Protein AF-A0A8B9RKR9-F1 (afdb_monomer)

Organism: Astyanax mexicanus (NCBI:txid7994)

Secondary structure (DSSP, 8-state):
--------S-------PPSSEEEEEEPTT-TTEEEEEEE-S---TTEEEEEEEEETTEEEEEES-EEETTTEEEEEEE-PSSEEEEEEEEEEEETTEEEEEEEEEEE-PPP---------

Nearest PDB structures (foldseek):
  5icu-assembly1_A  TM=5.328E-01  e=5.155E-01  Methylosinus trichosporium OB3b
  6wdp-assembly1_A  TM=5.748E-01  e=1.028E+00  Homo sapiens
  1oww-assembly1_A  TM=4.874E-01  e=3.031E-01  Homo sapiens
  2ha1-assembly1_A  TM=5.031E-01  e=7.476E-01  Homo sapiens
  8hqz-assembly1_A  TM=5.060E-01  e=9.245E-01  Escherichia phage DT57C

Structure (mmCIF, N/CA/C/O backbone):
data_AF-A0A8B9RKR9-F1
#
_entry.id   AF-A0A8B9RKR9-F1
#
loop_
_atom_site.group_PDB
_atom_site.id
_atom_site.type_symbol
_atom_site.label_atom_id
_atom_site.label_alt_id
_atom_site.label_comp_id
_atom_site.label_asym_id
_atom_site.label_entity_id
_atom_site.label_seq_id
_atom_site.pdbx_PDB_ins_code
_atom_site.Cartn_x
_atom_site.Cartn_y
_atom_site.Cartn_z
_atom_site.occupancy
_atom_site.B_iso_or_equiv
_atom_site.auth_seq_id
_atom_site.auth_comp_id
_atom_site.auth_asym_id
_atom_site.auth_atom_id
_atom_site.pdbx_PDB_model_num
ATOM 1 N N . LEU A 1 1 ? -4.183 21.450 -20.545 1.00 36.56 1 LEU A N 1
ATOM 2 C CA . LEU A 1 1 ? -4.931 22.274 -21.521 1.00 36.56 1 LEU A CA 1
ATOM 3 C C . LEU A 1 1 ? -5.951 21.349 -22.186 1.00 36.56 1 LEU A C 1
ATOM 5 O O . LEU A 1 1 ? -5.538 20.486 -22.945 1.00 36.56 1 LEU A O 1
ATOM 9 N N . CYS A 1 2 ? -7.235 21.427 -21.825 1.00 38.91 2 CYS A N 1
ATOM 10 C CA . CYS A 1 2 ? -8.279 20.593 -22.437 1.00 38.91 2 CYS A CA 1
ATOM 11 C C . CYS A 1 2 ? -8.826 21.334 -23.659 1.00 38.91 2 CYS A C 1
ATOM 13 O O . CYS A 1 2 ? -9.365 22.430 -23.513 1.00 38.91 2 CYS A O 1
ATOM 15 N N . ILE A 1 3 ? -8.640 20.778 -24.855 1.00 46.22 3 ILE A N 1
ATOM 16 C CA . ILE A 1 3 ? -9.152 21.371 -26.093 1.00 46.22 3 ILE A CA 1
ATOM 17 C C . ILE A 1 3 ? -10.538 20.772 -26.342 1.00 46.22 3 ILE A C 1
ATOM 19 O O . ILE A 1 3 ? -10.674 19.564 -26.509 1.00 46.22 3 ILE A O 1
ATOM 23 N N . ASN A 1 4 ? -11.563 21.625 -26.326 1.00 44.41 4 ASN A N 1
ATOM 24 C CA . ASN A 1 4 ? -12.920 21.275 -26.731 1.00 44.41 4 ASN A CA 1
ATOM 25 C C . ASN A 1 4 ? -13.009 21.321 -28.258 1.00 44.41 4 ASN A C 1
ATOM 27 O O . ASN A 1 4 ? -13.117 22.402 -28.834 1.00 44.41 4 ASN A O 1
ATOM 31 N N . THR A 1 5 ? -13.039 20.163 -28.908 1.00 37.31 5 THR A N 1
ATOM 32 C CA . THR A 1 5 ? -13.592 20.051 -30.260 1.00 37.31 5 THR A CA 1
ATOM 33 C C . THR A 1 5 ? -14.386 18.760 -30.372 1.00 37.31 5 THR A C 1
ATOM 35 O O . THR A 1 5 ? -13.945 17.687 -29.974 1.00 37.31 5 THR A O 1
ATOM 38 N N . ALA A 1 6 ? -15.615 18.916 -30.853 1.00 46.09 6 ALA A N 1
ATOM 39 C CA . ALA A 1 6 ? -16.670 17.922 -30.861 1.00 46.09 6 ALA A CA 1
ATOM 40 C C . ALA A 1 6 ? -16.317 16.691 -31.709 1.00 46.09 6 ALA A C 1
ATOM 42 O O . ALA A 1 6 ? -16.461 16.719 -32.926 1.00 46.09 6 ALA A O 1
ATOM 43 N N . ALA A 1 7 ? -15.908 15.600 -31.065 1.00 43.09 7 ALA A N 1
ATOM 44 C CA . ALA A 1 7 ? -16.074 14.242 -31.569 1.00 43.09 7 ALA A CA 1
ATOM 45 C C . ALA A 1 7 ? -15.843 13.245 -30.426 1.00 43.09 7 ALA A C 1
ATOM 47 O O . ALA A 1 7 ? -14.817 13.293 -29.759 1.00 43.09 7 ALA A O 1
ATOM 48 N N . VAL A 1 8 ? -16.781 12.307 -30.273 1.00 36.66 8 VAL A N 1
ATOM 49 C CA . VAL A 1 8 ? -16.719 11.118 -29.402 1.00 36.66 8 VAL A CA 1
ATOM 50 C C . VAL A 1 8 ? -16.993 11.379 -27.912 1.00 36.66 8 VAL A C 1
ATOM 52 O O . VAL A 1 8 ? -16.116 11.657 -27.099 1.00 36.66 8 VAL A O 1
ATOM 55 N N . TYR A 1 9 ? -18.267 11.214 -27.547 1.00 45.50 9 TYR A N 1
ATOM 56 C CA . TYR A 1 9 ? -18.689 10.932 -26.175 1.00 45.50 9 TYR A CA 1
ATOM 57 C C . TYR A 1 9 ? -17.965 9.679 -25.642 1.00 45.50 9 TYR A C 1
ATOM 59 O O . TYR A 1 9 ? -17.868 8.684 -26.355 1.00 45.50 9 TYR A O 1
ATOM 67 N N . LEU A 1 10 ? -17.570 9.729 -24.362 1.00 42.78 10 LEU A N 1
ATOM 68 C CA . LEU A 1 10 ? -17.044 8.639 -23.516 1.00 42.78 10 LEU A CA 1
ATOM 69 C C . LEU A 1 10 ? -15.547 8.301 -23.628 1.00 42.78 10 LEU A C 1
ATOM 71 O O . LEU A 1 10 ? -15.159 7.139 -23.637 1.00 42.78 10 LEU A O 1
ATOM 75 N N . SER A 1 11 ? -14.682 9.307 -23.535 1.00 45.28 11 SER A N 1
ATOM 76 C CA . SER A 1 11 ? -13.451 9.135 -22.752 1.00 45.28 11 SER A CA 1
ATOM 77 C C . SER A 1 11 ? -13.697 9.777 -21.394 1.00 45.28 11 SER A C 1
ATOM 79 O O . SER A 1 11 ? -13.450 10.969 -21.216 1.00 45.28 11 SE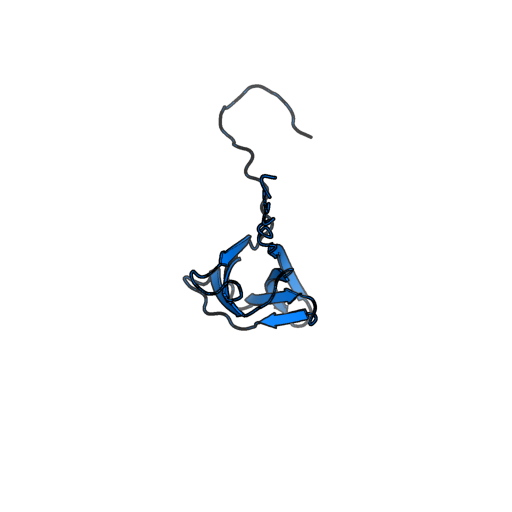R A O 1
ATOM 81 N N . ALA A 1 12 ? -14.257 9.017 -20.448 1.00 47.81 12 ALA A N 1
ATOM 82 C CA . ALA A 1 12 ? -14.252 9.437 -19.051 1.00 47.81 12 ALA A CA 1
ATOM 83 C C . ALA A 1 12 ? -12.810 9.817 -18.690 1.00 47.81 12 ALA A C 1
ATOM 85 O O . ALA A 1 12 ? -11.888 9.074 -19.026 1.00 47.81 12 ALA A O 1
ATOM 86 N N . CYS A 1 13 ? -12.614 10.985 -18.076 1.00 50.16 13 CYS A N 1
ATOM 87 C CA . CYS A 1 13 ? -11.343 11.371 -17.478 1.00 50.16 13 CYS A CA 1
ATOM 88 C C . CYS A 1 13 ? -10.964 10.293 -16.462 1.00 50.16 13 CYS A C 1
ATOM 90 O O . CYS A 1 13 ? -11.382 10.363 -15.308 1.00 50.16 13 CYS A O 1
ATOM 92 N N . VAL A 1 14 ? -10.232 9.269 -16.897 1.00 50.59 14 VAL A N 1
ATOM 93 C CA . VAL A 1 14 ? -9.567 8.360 -15.977 1.00 50.59 14 VAL A CA 1
ATOM 94 C C . VAL A 1 14 ? -8.561 9.258 -15.269 1.00 50.59 14 VAL A C 1
ATOM 96 O O . VAL A 1 14 ? -7.726 9.852 -15.959 1.00 50.59 14 VAL A O 1
ATOM 99 N N . PRO A 1 15 ? -8.683 9.480 -13.947 1.00 51.72 15 PRO A N 1
ATOM 100 C CA . PRO A 1 15 ? -7.630 10.179 -13.237 1.00 51.72 15 PRO A CA 1
ATOM 101 C C . PRO A 1 15 ? -6.331 9.442 -13.556 1.00 51.72 15 PRO A C 1
ATOM 103 O O . PRO A 1 15 ? -6.310 8.212 -13.571 1.00 51.72 15 PRO A O 1
ATOM 106 N N . ASP A 1 16 ? -5.285 10.185 -13.894 1.00 56.28 16 ASP A N 1
ATOM 107 C CA . ASP A 1 16 ? -3.959 9.623 -14.120 1.00 56.28 16 ASP A CA 1
ATOM 108 C C . ASP A 1 16 ? -3.460 9.138 -12.748 1.00 56.28 16 ASP A C 1
ATOM 110 O O . ASP A 1 16 ? -2.852 9.891 -11.988 1.00 56.28 16 ASP A O 1
ATOM 114 N N . ILE A 1 17 ? -3.898 7.940 -12.341 1.00 53.91 17 ILE A N 1
ATOM 115 C CA . ILE A 1 17 ? -3.574 7.356 -11.040 1.00 53.91 17 ILE A CA 1
ATOM 116 C C . ILE A 1 17 ? -2.077 7.039 -11.091 1.00 53.91 17 ILE A C 1
ATOM 118 O O . ILE A 1 17 ? -1.664 6.250 -11.952 1.00 53.91 17 ILE A O 1
ATOM 122 N N . PRO A 1 18 ? -1.251 7.641 -10.218 1.00 57.75 18 PRO A N 1
ATOM 123 C CA . PRO A 1 18 ? 0.163 7.317 -10.176 1.00 57.75 18 PRO A CA 1
ATOM 124 C C . PRO A 1 18 ? 0.316 5.845 -9.782 1.00 57.75 18 PRO A C 1
ATOM 126 O O . PRO A 1 18 ? -0.304 5.382 -8.830 1.00 57.75 18 PRO A O 1
ATOM 129 N N . ASP A 1 19 ? 1.131 5.089 -10.517 1.00 68.12 19 ASP A N 1
ATOM 130 C CA . ASP A 1 19 ? 1.514 3.760 -10.044 1.00 68.12 19 ASP A CA 1
ATOM 131 C C . ASP A 1 19 ? 2.455 3.875 -8.860 1.00 68.12 19 ASP A C 1
ATOM 133 O O . ASP A 1 19 ? 3.392 4.685 -8.910 1.00 68.12 19 ASP A O 1
ATOM 137 N N . PRO A 1 20 ? 2.347 2.972 -7.874 1.00 81.00 20 PRO A N 1
ATOM 138 C CA . PRO A 1 20 ? 1.296 1.967 -7.614 1.00 81.00 20 PRO A CA 1
ATOM 139 C C . PRO A 1 20 ? 0.045 2.543 -6.935 1.00 81.00 20 PRO A C 1
ATOM 141 O O . PRO A 1 20 ? 0.169 3.549 -6.270 1.00 81.00 20 PRO A O 1
ATOM 144 N N . SER A 1 21 ? -1.113 1.876 -6.966 1.00 86.56 21 SER A N 1
ATOM 145 C CA . SER A 1 21 ? -2.282 2.304 -6.173 1.00 86.56 21 SER A CA 1
ATOM 146 C C . SER A 1 21 ? -2.304 1.691 -4.766 1.00 86.56 21 SER A C 1
ATOM 148 O O . SER A 1 21 ? -1.779 0.594 -4.529 1.00 86.56 21 SER A O 1
ATOM 150 N N . VAL A 1 22 ? -2.918 2.413 -3.820 1.00 90.50 22 VAL A N 1
ATOM 151 C CA . VAL A 1 22 ? -3.041 2.012 -2.409 1.00 90.50 22 VAL A CA 1
ATOM 152 C C . VAL A 1 22 ? -4.506 1.950 -1.986 1.00 90.50 22 VAL A C 1
ATOM 154 O O . VAL A 1 22 ? -5.220 2.949 -2.043 1.00 90.50 22 VAL A O 1
ATOM 157 N N . GLU A 1 23 ? -4.932 0.805 -1.461 1.00 91.56 23 GLU A N 1
ATOM 158 C CA . GLU A 1 23 ? -6.235 0.636 -0.815 1.00 91.56 23 GLU A CA 1
ATOM 159 C C . GLU A 1 23 ? -6.059 0.214 0.643 1.00 91.56 23 GLU A C 1
ATOM 161 O O . GLU A 1 23 ? -5.172 -0.573 0.980 1.00 91.56 23 GLU A O 1
ATOM 166 N N . VAL A 1 24 ? -6.915 0.729 1.528 1.00 91.75 24 VAL A N 1
ATOM 167 C CA . VAL A 1 24 ? -6.843 0.457 2.967 1.00 91.75 24 VAL A CA 1
ATOM 168 C C . VAL A 1 24 ? -8.210 0.048 3.489 1.00 91.75 24 VAL A C 1
ATOM 170 O O . VAL A 1 24 ? -9.180 0.794 3.378 1.00 91.75 24 VAL A O 1
ATOM 173 N N . TYR A 1 25 ? -8.264 -1.120 4.123 1.00 91.38 25 TYR A N 1
ATOM 174 C CA . TYR A 1 25 ? -9.469 -1.689 4.711 1.00 91.38 25 TYR A CA 1
ATOM 175 C C . TYR A 1 25 ? -9.294 -1.839 6.218 1.00 91.38 25 TYR A C 1
ATOM 177 O O . TYR A 1 25 ? -8.343 -2.464 6.686 1.00 91.38 25 TYR A O 1
ATOM 185 N N . GLN A 1 26 ? -10.234 -1.306 6.992 1.00 91.12 26 GLN A N 1
ATOM 186 C CA . GLN A 1 26 ? -10.279 -1.535 8.432 1.00 91.12 26 GLN A CA 1
ATOM 187 C C . GLN A 1 26 ? -10.924 -2.892 8.730 1.00 91.12 26 GLN A C 1
ATOM 189 O O . GLN A 1 26 ? -12.032 -3.165 8.270 1.00 91.12 26 GLN A O 1
ATOM 194 N N . GLN A 1 27 ? -10.264 -3.734 9.530 1.00 88.44 27 GLN A N 1
ATOM 195 C CA . GLN A 1 27 ? -10.846 -5.008 9.952 1.00 88.44 27 GLN A CA 1
ATOM 196 C C . GLN A 1 27 ? -11.988 -4.795 10.957 1.00 88.44 27 GLN A C 1
ATOM 198 O O . GLN A 1 27 ? -11.898 -3.992 11.893 1.00 88.44 27 GLN A O 1
ATOM 203 N N . VAL A 1 28 ? -13.075 -5.552 10.785 1.00 87.25 28 VAL A N 1
ATOM 204 C CA . VAL A 1 28 ? -14.227 -5.514 11.696 1.00 87.25 28 VAL A CA 1
ATOM 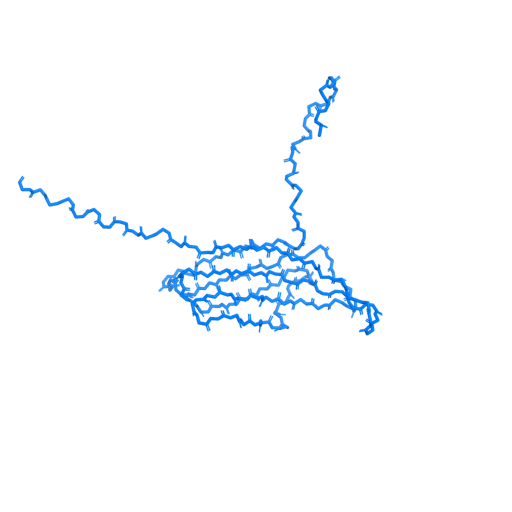205 C C . VAL A 1 28 ? -13.806 -6.041 13.071 1.00 87.25 28 VAL A C 1
ATOM 207 O O . VAL A 1 28 ? -13.169 -7.084 13.182 1.00 87.25 28 VAL A O 1
ATOM 210 N N . GLY A 1 29 ? -14.156 -5.308 14.129 1.00 83.81 29 GLY A N 1
ATOM 211 C CA . GLY A 1 29 ? -13.857 -5.684 15.516 1.00 83.81 29 GLY A CA 1
ATOM 212 C C . GLY A 1 29 ? -12.507 -5.196 16.053 1.00 83.81 29 GLY A C 1
ATOM 213 O O . GLY A 1 29 ? -12.315 -5.208 17.266 1.00 83.81 29 GLY A O 1
ATOM 214 N N . ASN A 1 30 ? -11.600 -4.693 15.207 1.00 84.00 30 ASN A N 1
ATOM 215 C CA . ASN A 1 30 ? -10.337 -4.103 15.657 1.00 84.00 30 ASN A CA 1
ATOM 216 C C . ASN A 1 30 ? -9.968 -2.860 14.836 1.00 84.00 30 ASN A C 1
ATOM 218 O O . ASN A 1 30 ? -9.415 -2.956 13.745 1.00 84.00 30 ASN A O 1
ATOM 222 N N . SER A 1 31 ? -10.201 -1.674 15.403 1.00 80.25 31 SER A N 1
ATOM 223 C CA . SER A 1 31 ? -9.927 -0.391 14.737 1.00 80.25 31 SER A CA 1
ATOM 224 C C . SER A 1 31 ? -8.455 -0.075 14.495 1.00 80.25 31 SER A C 1
ATOM 226 O O . SER A 1 31 ? -8.153 0.876 13.776 1.00 80.25 31 SER A O 1
ATOM 228 N N . LYS A 1 32 ? -7.546 -0.864 15.071 1.00 88.31 32 LYS A N 1
ATOM 229 C CA . LYS A 1 32 ? -6.105 -0.752 14.842 1.00 88.31 32 LYS A CA 1
ATOM 230 C C . LYS A 1 32 ? -5.602 -1.717 13.776 1.00 88.31 32 LYS A C 1
ATOM 232 O O . LYS A 1 32 ? -4.461 -1.565 13.351 1.00 88.31 32 LYS A O 1
ATOM 237 N N . SER A 1 33 ? -6.401 -2.712 13.384 1.00 92.12 33 SER A N 1
ATOM 238 C CA . SER A 1 33 ? -6.003 -3.697 12.384 1.00 92.12 33 SER A CA 1
ATOM 239 C C . SER A 1 33 ? -6.502 -3.281 11.007 1.00 92.12 33 SER A C 1
ATOM 241 O O . SER A 1 33 ? -7.703 -3.142 10.769 1.00 92.12 33 SER A O 1
ATOM 243 N N . LEU A 1 34 ? -5.546 -3.045 10.117 1.00 92.50 34 LEU A N 1
ATOM 244 C CA . LEU A 1 34 ? -5.758 -2.565 8.765 1.00 92.50 34 LEU A CA 1
ATOM 245 C C . LEU A 1 34 ? -5.161 -3.567 7.778 1.00 92.50 34 LEU A C 1
ATOM 247 O O . LEU A 1 34 ? -4.062 -4.084 7.986 1.00 92.50 34 LEU A O 1
ATOM 251 N N . ILE A 1 35 ? -5.877 -3.810 6.688 1.00 92.62 35 ILE A N 1
ATOM 252 C CA . ILE A 1 35 ? -5.367 -4.502 5.511 1.00 92.62 35 ILE A CA 1
ATOM 253 C C . ILE A 1 35 ? -5.015 -3.426 4.493 1.00 92.62 35 ILE A C 1
ATOM 255 O O . ILE A 1 35 ? -5.888 -2.673 4.067 1.00 92.62 35 ILE A O 1
ATOM 259 N N . VAL A 1 36 ? -3.745 -3.355 4.114 1.00 93.00 36 VAL A N 1
ATOM 260 C CA . VAL A 1 36 ? -3.272 -2.473 3.046 1.00 93.00 36 VAL A CA 1
ATOM 261 C C . VAL A 1 36 ? -3.024 -3.320 1.809 1.00 93.00 36 VAL A C 1
ATOM 263 O O . VAL A 1 36 ? -2.275 -4.298 1.866 1.00 93.00 36 VAL A O 1
ATOM 266 N N . VAL A 1 37 ? -3.659 -2.949 0.704 1.00 92.38 37 VAL A N 1
ATOM 267 C CA . VAL A 1 37 ? -3.482 -3.581 -0.601 1.00 92.38 37 VAL A CA 1
ATOM 268 C C . VAL A 1 37 ? -2.726 -2.607 -1.493 1.00 92.38 37 VAL A C 1
ATOM 270 O O . VAL A 1 37 ? -3.178 -1.492 -1.738 1.00 92.38 37 VAL A O 1
ATOM 273 N N . CYS A 1 38 ? -1.558 -3.038 -1.954 1.00 91.31 38 CYS A N 1
ATOM 274 C CA . CYS A 1 38 ? -0.766 -2.335 -2.950 1.00 91.31 38 CYS A CA 1
ATOM 275 C C . CYS A 1 38 ? -0.969 -3.008 -4.301 1.00 91.31 38 CYS A C 1
ATOM 277 O O . CYS A 1 38 ? -0.685 -4.203 -4.422 1.00 91.31 38 CYS A O 1
ATOM 279 N N . GLN A 1 39 ? -1.400 -2.260 -5.314 1.00 90.12 39 GLN A N 1
ATOM 280 C CA . GLN A 1 39 ? -1.461 -2.759 -6.683 1.00 90.12 39 GLN A CA 1
ATOM 281 C C . GLN A 1 39 ? -0.420 -2.055 -7.552 1.00 90.12 39 GLN A C 1
ATOM 283 O O . GLN A 1 39 ? -0.400 -0.836 -7.694 1.00 90.12 39 GLN A O 1
ATOM 288 N N . PHE A 1 40 ? 0.470 -2.853 -8.128 1.00 86.19 40 PHE A N 1
ATOM 289 C CA . PHE A 1 40 ? 1.569 -2.415 -8.977 1.00 86.19 40 PHE A CA 1
ATOM 290 C C . PHE A 1 40 ? 1.232 -2.687 -10.448 1.00 86.19 40 PHE A C 1
ATOM 292 O O . PHE A 1 40 ? 0.561 -3.668 -10.759 1.00 86.19 40 PHE A O 1
ATOM 299 N N . LYS A 1 41 ? 1.729 -1.873 -11.387 1.00 83.00 41 LYS A N 1
ATOM 300 C CA . LYS A 1 41 ? 1.473 -2.109 -12.822 1.00 83.00 41 LYS A CA 1
ATOM 301 C C . LYS A 1 41 ? 2.190 -3.338 -13.377 1.00 83.00 41 LYS A C 1
ATOM 303 O O . LYS A 1 41 ? 1.679 -4.002 -14.272 1.00 83.00 41 LYS A O 1
ATOM 308 N N . MET A 1 42 ? 3.384 -3.634 -12.867 1.00 81.00 42 MET A N 1
ATOM 309 C CA . MET A 1 42 ? 4.204 -4.741 -13.351 1.00 81.00 42 MET A CA 1
ATOM 310 C C . MET A 1 42 ? 5.151 -5.268 -12.277 1.00 81.00 42 MET A C 1
ATOM 312 O O . MET A 1 42 ? 5.624 -4.518 -11.421 1.00 81.00 42 MET A O 1
ATOM 316 N N . LYS A 1 43 ? 5.498 -6.551 -12.393 1.00 83.19 43 LYS A N 1
ATOM 317 C CA . LYS A 1 43 ? 6.615 -7.172 -11.683 1.00 83.19 43 LYS A CA 1
ATOM 318 C C . LYS A 1 43 ? 7.646 -7.641 -12.699 1.00 83.19 43 LYS A C 1
ATOM 320 O O . LYS A 1 43 ? 7.315 -8.288 -13.684 1.00 83.19 43 LYS A O 1
ATOM 325 N N . THR A 1 44 ? 8.906 -7.322 -12.441 1.00 82.62 44 THR A N 1
ATOM 326 C CA . THR A 1 44 ? 10.053 -7.849 -13.191 1.00 82.62 44 THR A CA 1
ATOM 327 C C . THR A 1 44 ? 10.979 -8.602 -12.236 1.00 82.62 44 THR A C 1
ATOM 329 O O . THR A 1 44 ? 10.844 -8.480 -11.017 1.00 82.62 44 THR A O 1
ATOM 332 N N . SER A 1 45 ? 11.953 -9.346 -12.764 1.00 82.56 45 SER A N 1
ATOM 333 C CA . SER A 1 45 ? 12.969 -10.039 -11.950 1.00 82.56 45 SER A CA 1
ATOM 334 C C . SER A 1 45 ? 13.815 -9.096 -11.086 1.00 82.56 45 SER A C 1
ATOM 336 O O . SER A 1 45 ? 14.416 -9.529 -10.109 1.00 82.56 45 SER A O 1
ATOM 338 N N . VAL A 1 46 ? 13.834 -7.806 -11.428 1.00 85.38 46 VAL A N 1
ATOM 339 C CA . VAL A 1 46 ? 14.555 -6.745 -10.715 1.00 85.38 46 VAL A CA 1
ATOM 340 C C . VAL A 1 46 ? 13.627 -5.835 -9.904 1.00 85.38 46 VAL A C 1
ATOM 342 O O . VAL A 1 46 ? 14.043 -4.778 -9.431 1.00 85.38 46 VAL A O 1
ATOM 345 N N . SER A 1 47 ? 12.353 -6.210 -9.762 1.00 85.50 47 SER A N 1
ATOM 346 C CA . SER A 1 47 ? 11.390 -5.478 -8.944 1.00 85.50 47 SER A CA 1
ATOM 347 C C . SER A 1 47 ? 11.437 -5.925 -7.489 1.00 85.50 47 SER A C 1
ATOM 349 O O . SER A 1 47 ? 11.439 -7.115 -7.184 1.00 85.50 47 SER A O 1
ATOM 351 N N . SER A 1 48 ? 11.381 -4.954 -6.586 1.00 87.00 48 SER A N 1
ATOM 352 C CA . SER A 1 48 ? 11.076 -5.175 -5.178 1.00 87.00 48 SER A CA 1
ATOM 353 C C . SER A 1 48 ? 9.916 -4.280 -4.755 1.00 87.00 48 SER A C 1
ATOM 355 O O . SER A 1 48 ? 9.805 -3.131 -5.189 1.00 87.00 48 SER A O 1
ATOM 357 N N . PHE A 1 49 ? 9.032 -4.838 -3.934 1.00 88.81 49 PHE A N 1
ATOM 358 C CA . PHE A 1 49 ? 7.832 -4.171 -3.450 1.00 88.81 49 PHE A CA 1
ATOM 359 C C . PHE A 1 49 ? 7.900 -4.025 -1.940 1.00 88.81 49 PHE A C 1
ATOM 361 O O . PHE A 1 49 ? 8.185 -4.992 -1.227 1.00 88.81 49 PHE A O 1
ATOM 368 N N . HIS A 1 50 ? 7.603 -2.822 -1.467 1.00 91.44 50 HIS A N 1
ATOM 369 C CA . HIS A 1 50 ? 7.650 -2.477 -0.053 1.00 91.44 50 HIS A CA 1
ATOM 370 C C . HIS A 1 50 ? 6.442 -1.636 0.326 1.00 91.44 50 HIS A C 1
ATOM 372 O O . HIS A 1 50 ? 5.817 -0.997 -0.522 1.00 91.44 50 HIS A O 1
ATOM 378 N N . LEU A 1 51 ? 6.150 -1.596 1.618 1.00 93.69 51 LEU A N 1
ATOM 379 C CA . LEU A 1 51 ? 5.180 -0.674 2.184 1.00 93.69 51 LEU A CA 1
ATOM 380 C C . LEU A 1 51 ? 5.845 0.171 3.263 1.00 93.69 51 LEU A C 1
ATOM 382 O O . LEU A 1 51 ? 6.278 -0.341 4.297 1.00 93.69 51 LEU A O 1
ATOM 386 N N . SER A 1 52 ? 5.895 1.481 3.040 1.00 94.88 52 SER A N 1
ATOM 387 C CA . SER A 1 52 ? 6.293 2.428 4.075 1.00 94.88 52 SER A CA 1
ATOM 388 C C . SER A 1 52 ? 5.078 2.793 4.913 1.00 94.88 52 SER A C 1
ATOM 390 O O . SER A 1 52 ? 4.053 3.212 4.384 1.00 94.88 52 SER A O 1
ATOM 392 N N . VAL A 1 53 ? 5.223 2.708 6.229 1.00 95.06 53 VAL A N 1
ATOM 393 C CA . VAL A 1 53 ? 4.215 3.139 7.199 1.00 95.06 53 VAL A CA 1
ATOM 394 C C . VAL A 1 53 ? 4.798 4.293 7.996 1.00 95.06 53 VAL A C 1
ATOM 396 O O . VAL A 1 53 ? 5.904 4.162 8.528 1.00 95.06 53 VAL A O 1
ATOM 399 N N . ARG A 1 54 ? 4.082 5.415 8.088 1.00 94.94 54 ARG A N 1
ATOM 400 C CA . ARG A 1 54 ? 4.489 6.561 8.907 1.00 94.94 54 ARG A CA 1
ATOM 401 C C . ARG A 1 54 ? 3.348 7.006 9.815 1.00 94.94 54 ARG A C 1
ATOM 403 O O . ARG A 1 54 ? 2.271 7.348 9.343 1.00 94.94 54 ARG A O 1
ATOM 410 N N . ASN A 1 55 ? 3.600 7.012 11.115 1.00 91.62 55 ASN A N 1
ATOM 411 C CA . ASN A 1 55 ? 2.669 7.465 12.149 1.00 91.62 55 ASN A CA 1
ATOM 412 C C . ASN A 1 55 ? 3.436 8.266 13.223 1.00 91.62 55 ASN A C 1
ATOM 414 O O . ASN A 1 55 ? 4.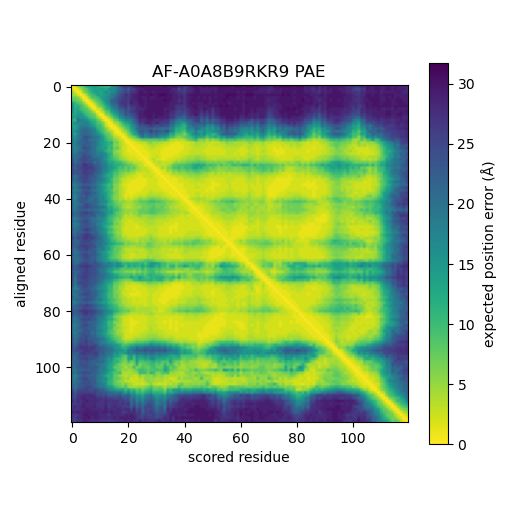578 8.676 12.999 1.00 91.62 55 ASN A O 1
ATOM 418 N N . GLY A 1 56 ? 2.814 8.493 14.385 1.00 88.56 56 GLY A N 1
ATOM 419 C CA . GLY A 1 56 ? 3.450 9.175 15.520 1.00 88.56 56 GLY A CA 1
ATOM 420 C C . GLY A 1 56 ? 4.706 8.480 16.067 1.00 88.56 56 GLY A C 1
ATOM 421 O O . GLY A 1 56 ? 5.562 9.155 16.628 1.00 88.56 56 GLY A O 1
ATOM 422 N N . ASP A 1 57 ? 4.858 7.171 15.842 1.00 87.94 57 ASP A N 1
ATOM 423 C CA . ASP A 1 57 ? 6.002 6.376 16.314 1.00 87.94 57 ASP A CA 1
ATOM 424 C C . ASP A 1 57 ? 7.202 6.429 15.348 1.00 87.94 57 ASP A C 1
ATOM 426 O O . ASP A 1 57 ? 8.264 5.871 15.625 1.00 87.94 57 ASP A O 1
ATOM 430 N N . GLY A 1 58 ? 7.046 7.091 14.196 1.00 91.62 58 GLY A N 1
ATOM 431 C CA . GLY A 1 58 ? 8.082 7.247 13.179 1.00 91.62 58 GLY A CA 1
ATOM 432 C C . GLY A 1 58 ? 7.750 6.554 11.858 1.00 91.62 58 GLY A C 1
ATOM 433 O O . GLY A 1 58 ? 6.589 6.338 11.510 1.00 91.62 58 GLY A O 1
ATOM 434 N N . LYS A 1 59 ? 8.792 6.260 11.071 1.00 94.06 59 LYS A N 1
ATOM 435 C CA . LYS A 1 59 ? 8.696 5.601 9.760 1.00 94.06 59 LYS A CA 1
ATOM 436 C C . LYS A 1 59 ? 9.258 4.186 9.855 1.00 94.06 59 LYS A C 1
ATOM 438 O O . LYS A 1 59 ? 10.391 4.011 10.293 1.00 94.06 59 LYS A O 1
ATOM 443 N N . ARG A 1 60 ? 8.513 3.197 9.365 1.00 94.25 60 ARG A N 1
ATOM 444 C CA . ARG A 1 60 ? 8.982 1.811 9.206 1.00 94.25 60 ARG A CA 1
ATOM 445 C C . ARG A 1 60 ? 8.706 1.297 7.800 1.00 94.25 60 ARG A C 1
ATOM 447 O O . ARG A 1 60 ? 7.739 1.721 7.171 1.00 94.25 60 ARG A O 1
ATOM 454 N N . MET A 1 61 ? 9.548 0.380 7.331 1.00 93.44 61 MET A N 1
ATOM 455 C CA . MET A 1 61 ? 9.390 -0.285 6.039 1.00 93.44 61 MET A CA 1
ATOM 456 C C . MET A 1 61 ? 9.021 -1.749 6.256 1.00 93.44 61 MET A C 1
ATOM 458 O O . MET A 1 61 ? 9.665 -2.439 7.046 1.00 93.44 61 MET A O 1
ATOM 462 N N . LEU A 1 62 ? 7.986 -2.209 5.564 1.00 91.94 62 LEU A N 1
ATOM 463 C CA . LEU A 1 62 ? 7.611 -3.613 5.487 1.00 91.94 62 LEU A CA 1
ATOM 464 C C . LEU A 1 62 ? 8.069 -4.151 4.132 1.00 91.94 62 LEU A C 1
ATOM 466 O O . LEU A 1 62 ? 7.637 -3.657 3.089 1.00 91.94 62 LEU A O 1
ATOM 470 N N . ASN A 1 63 ? 8.943 -5.152 4.169 1.00 87.12 63 ASN A N 1
ATOM 471 C CA . ASN A 1 63 ? 9.550 -5.767 2.991 1.00 87.12 63 ASN A CA 1
ATOM 472 C C . ASN A 1 63 ? 8.915 -7.141 2.726 1.00 87.12 63 ASN A C 1
ATOM 474 O O . ASN A 1 63 ? 8.397 -7.766 3.650 1.00 87.12 63 ASN A O 1
ATOM 478 N N . ASN A 1 64 ? 9.039 -7.640 1.493 1.00 69.81 64 ASN A N 1
ATOM 479 C CA . ASN A 1 64 ? 8.647 -9.001 1.096 1.00 69.81 64 ASN A CA 1
ATOM 480 C C . ASN A 1 64 ? 7.183 -9.379 1.437 1.00 69.81 64 ASN A C 1
ATOM 482 O O . ASN A 1 64 ? 6.946 -10.337 2.178 1.00 69.81 64 ASN A O 1
ATOM 486 N N . PRO A 1 65 ? 6.187 -8.628 0.936 1.00 78.19 65 PRO A N 1
ATOM 487 C CA . PRO A 1 65 ? 4.784 -8.971 1.146 1.00 78.19 65 PRO A CA 1
ATOM 488 C C . PRO A 1 65 ? 4.374 -10.298 0.507 1.00 78.19 65 PRO A C 1
ATOM 490 O O . PRO A 1 65 ? 4.960 -10.757 -0.473 1.00 78.19 65 PRO A O 1
ATOM 493 N N . ALA A 1 66 ? 3.260 -10.845 0.996 1.00 77.50 66 ALA A N 1
ATOM 494 C CA . ALA A 1 66 ? 2.501 -11.832 0.245 1.00 77.50 66 ALA A CA 1
ATOM 495 C C . ALA A 1 66 ? 1.852 -11.137 -0.966 1.00 77.50 66 ALA A C 1
ATOM 497 O O . ALA A 1 66 ? 0.869 -10.406 -0.818 1.00 77.50 66 ALA A O 1
ATOM 498 N N . CYS A 1 67 ? 2.424 -11.335 -2.155 1.00 84.81 67 CYS A N 1
ATOM 499 C CA . CYS A 1 67 ? 1.840 -10.847 -3.402 1.00 84.81 67 CYS A CA 1
ATOM 500 C C . CYS A 1 67 ? 1.031 -11.943 -4.091 1.00 84.81 67 CYS A C 1
ATOM 502 O O . CYS A 1 67 ? 1.548 -13.010 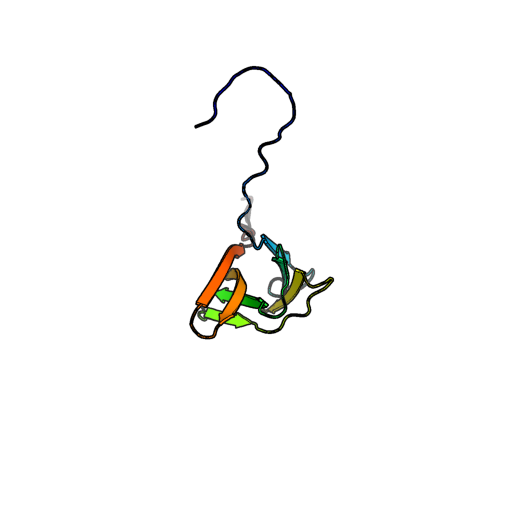-4.420 1.00 84.81 67 CYS A O 1
ATOM 504 N N . ILE A 1 68 ? -0.237 -11.646 -4.335 1.00 80.06 68 ILE A N 1
ATOM 505 C CA . ILE A 1 68 ? -1.154 -12.408 -5.170 1.00 80.06 68 ILE A CA 1
ATOM 506 C C . ILE A 1 68 ? -0.949 -11.942 -6.614 1.00 80.06 68 ILE A C 1
ATOM 508 O O . ILE A 1 68 ? -0.812 -10.746 -6.870 1.00 80.06 68 ILE A O 1
ATOM 512 N N . ALA A 1 69 ? -0.909 -12.892 -7.553 1.00 73.44 69 ALA A N 1
ATOM 513 C CA . ALA A 1 69 ? -0.786 -12.615 -8.988 1.00 73.44 69 ALA A CA 1
ATOM 514 C C . ALA A 1 69 ? 0.390 -11.684 -9.358 1.00 73.44 69 ALA A C 1
ATOM 516 O O . ALA A 1 69 ? 0.308 -10.923 -10.314 1.00 73.44 69 ALA A O 1
ATOM 517 N N . GLU A 1 70 ? 1.482 -11.739 -8.587 1.00 79.12 70 GLU A N 1
ATOM 518 C CA . GLU A 1 70 ? 2.729 -10.986 -8.786 1.00 79.12 70 GLU A CA 1
ATOM 519 C C . GLU A 1 70 ? 2.657 -9.455 -8.653 1.00 79.12 70 GLU A C 1
ATOM 521 O O . GLU A 1 70 ? 3.678 -8.846 -8.345 1.00 79.12 70 GLU A O 1
ATOM 526 N N . THR A 1 71 ? 1.494 -8.828 -8.795 1.00 85.56 71 THR A N 1
ATOM 527 C CA . THR A 1 71 ? 1.346 -7.364 -8.795 1.00 85.56 71 THR A CA 1
ATOM 528 C C . THR A 1 71 ? 0.433 -6.822 -7.702 1.00 85.56 71 THR A C 1
ATOM 530 O O . THR A 1 71 ? 0.416 -5.614 -7.481 1.00 85.56 71 THR A O 1
ATOM 533 N N . THR A 1 72 ? -0.290 -7.677 -6.980 1.00 90.94 72 THR A N 1
ATOM 534 C CA . THR A 1 72 ? -1.161 -7.261 -5.875 1.00 90.94 72 THR A CA 1
ATOM 535 C C . THR A 1 72 ? -0.596 -7.763 -4.560 1.00 90.94 72 THR A C 1
ATOM 537 O O . THR A 1 72 ? -0.648 -8.952 -4.270 1.00 90.94 72 THR A O 1
ATOM 540 N N . CYS A 1 73 ? -0.059 -6.872 -3.738 1.00 91.00 73 CYS A N 1
ATOM 541 C CA . CYS A 1 73 ? 0.591 -7.229 -2.482 1.00 91.00 73 CYS A CA 1
ATOM 542 C C . CYS A 1 73 ? -0.254 -6.807 -1.283 1.00 91.00 73 CYS A C 1
ATOM 544 O O . CYS A 1 73 ? -0.730 -5.675 -1.218 1.00 91.00 73 CYS A O 1
ATOM 546 N N . VAL A 1 74 ? -0.430 -7.723 -0.331 1.00 91.75 74 VAL A N 1
ATOM 547 C CA . VAL A 1 74 ? -1.293 -7.522 0.837 1.00 91.75 74 VAL A CA 1
ATOM 548 C C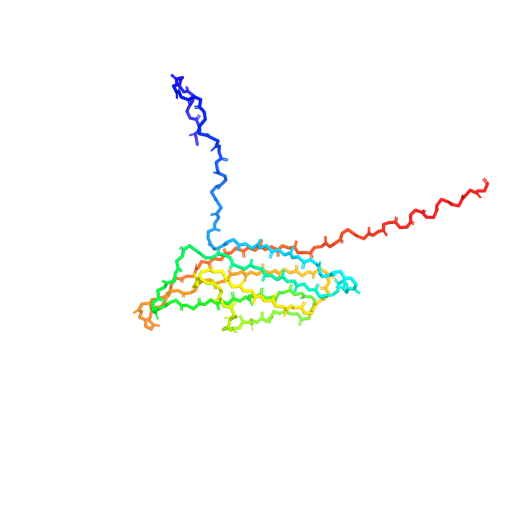 . VAL A 1 74 ? -0.452 -7.452 2.106 1.00 91.75 74 VAL A C 1
ATOM 550 O O . VAL A 1 74 ? 0.400 -8.307 2.353 1.00 91.75 74 VAL A O 1
ATOM 553 N N . PHE A 1 75 ? -0.724 -6.448 2.936 1.00 91.56 75 PHE A N 1
ATOM 554 C CA . PHE A 1 75 ? -0.072 -6.238 4.223 1.00 91.56 75 PHE A CA 1
ATOM 555 C C . PHE A 1 75 ? -1.120 -6.163 5.331 1.00 91.56 75 PHE A C 1
ATOM 557 O O . PHE A 1 75 ? -2.033 -5.342 5.275 1.00 91.56 75 PHE A O 1
ATOM 564 N N . ASN A 1 76 ? -0.969 -6.991 6.365 1.00 91.50 76 ASN A N 1
ATOM 565 C CA . ASN A 1 76 ? -1.756 -6.878 7.590 1.00 91.50 76 ASN A CA 1
ATOM 566 C C . ASN A 1 76 ? -0.969 -6.058 8.617 1.00 91.50 76 ASN A C 1
ATOM 568 O O . ASN A 1 76 ? 0.163 -6.406 8.958 1.00 91.50 76 ASN A O 1
ATOM 572 N N . ILE A 1 77 ? -1.549 -4.951 9.078 1.00 90.19 77 ILE A N 1
ATOM 573 C CA . ILE A 1 77 ? -0.862 -3.967 9.909 1.00 90.19 77 ILE A CA 1
ATOM 574 C C . ILE A 1 77 ? -1.697 -3.647 11.131 1.00 90.19 77 ILE A C 1
ATOM 576 O O . ILE A 1 77 ? -2.857 -3.259 11.029 1.00 90.19 77 ILE A O 1
ATOM 580 N N . THR A 1 78 ? -1.046 -3.699 12.287 1.00 92.12 78 THR A N 1
ATOM 581 C CA . THR A 1 78 ? -1.565 -3.101 13.514 1.00 92.12 78 THR A CA 1
ATOM 582 C C . THR A 1 78 ? -0.901 -1.744 13.723 1.00 92.12 78 THR A C 1
ATOM 584 O O . THR A 1 78 ? 0.329 -1.655 13.821 1.00 92.12 78 THR A O 1
ATOM 587 N N . THR A 1 79 ? -1.695 -0.675 13.749 1.00 90.50 79 THR A N 1
ATOM 588 C CA . THR A 1 79 ? -1.215 0.699 13.952 1.00 90.50 79 THR A CA 1
ATOM 589 C C . THR A 1 79 ? -2.323 1.604 14.495 1.00 90.50 79 THR A C 1
ATOM 591 O O . THR A 1 79 ? -3.501 1.252 14.498 1.00 90.50 79 THR A O 1
ATOM 594 N N . THR A 1 80 ? -1.941 2.764 15.011 1.00 86.88 80 THR A N 1
ATOM 595 C CA . THR A 1 80 ? -2.848 3.808 15.485 1.00 86.88 80 THR A CA 1
ATOM 596 C C . THR A 1 80 ? -2.978 4.903 14.431 1.00 86.88 80 THR A C 1
ATOM 598 O O . THR A 1 80 ? -2.021 5.242 13.741 1.00 86.88 80 THR A O 1
ATOM 601 N N . SER A 1 81 ? -4.180 5.463 14.312 1.00 84.94 81 SER A N 1
ATOM 602 C CA . SER A 1 81 ? -4.430 6.654 13.497 1.00 84.94 81 SER A CA 1
ATOM 603 C C . SER A 1 81 ? -3.943 7.928 14.211 1.00 84.94 81 SER A C 1
ATOM 605 O O . SER A 1 81 ? -4.030 7.975 15.442 1.00 84.94 81 SER A O 1
ATOM 607 N N . PRO A 1 82 ? -3.534 8.987 13.479 1.00 90.50 82 PRO A N 1
ATOM 608 C CA . PRO A 1 82 ? -3.383 9.055 12.020 1.00 90.50 82 PRO A CA 1
ATOM 609 C C . PRO A 1 82 ? -2.146 8.293 11.534 1.00 90.50 82 PRO A C 1
ATOM 611 O O . PRO A 1 82 ? -1.091 8.330 12.166 1.00 90.50 82 PRO A O 1
ATOM 614 N N . VAL A 1 83 ? -2.270 7.629 10.386 1.00 92.88 83 VAL A N 1
ATOM 615 C CA . VAL A 1 83 ? -1.172 6.878 9.762 1.00 92.88 83 VAL A CA 1
ATOM 616 C C . VAL A 1 83 ? -1.185 7.085 8.254 1.00 92.88 83 VAL A C 1
ATOM 618 O O . VAL A 1 83 ? -2.249 7.137 7.641 1.00 92.88 83 VAL A O 1
ATOM 621 N N . SER A 1 84 ? -0.007 7.204 7.647 1.00 93.94 84 SER A N 1
ATOM 622 C CA . SER A 1 84 ? 0.149 7.174 6.198 1.00 93.94 84 SER A CA 1
ATOM 623 C C . SER A 1 84 ? 0.822 5.890 5.731 1.00 93.94 84 SER A C 1
ATOM 625 O O . SER A 1 84 ? 1.728 5.350 6.376 1.00 93.94 84 SER A O 1
ATOM 627 N N . PHE A 1 85 ? 0.355 5.415 4.586 1.00 93.88 85 PHE A N 1
ATOM 628 C CA . PHE A 1 85 ? 0.814 4.228 3.891 1.00 93.88 85 PHE A CA 1
ATOM 629 C C . PHE A 1 85 ? 1.366 4.640 2.540 1.00 93.88 85 PHE A C 1
ATOM 631 O O . PHE A 1 85 ? 0.752 5.443 1.845 1.00 93.88 85 PHE A O 1
ATOM 638 N N . THR A 1 86 ? 2.518 4.101 2.165 1.00 93.00 86 THR A N 1
ATOM 639 C CA . THR A 1 86 ? 3.114 4.349 0.855 1.00 93.00 86 THR A CA 1
ATOM 640 C C . THR A 1 86 ? 3.532 3.033 0.236 1.00 93.00 86 THR A C 1
ATOM 642 O O . THR A 1 86 ? 4.479 2.408 0.720 1.00 93.00 86 THR A O 1
ATOM 645 N N . CYS A 1 87 ? 2.837 2.610 -0.815 1.00 92.06 87 CYS A N 1
ATOM 646 C CA . CYS A 1 87 ? 3.258 1.464 -1.610 1.00 92.06 87 CYS A CA 1
ATOM 647 C C . CYS A 1 87 ? 4.470 1.885 -2.438 1.00 92.06 87 CYS A C 1
ATOM 649 O O . CYS A 1 87 ? 4.448 2.930 -3.080 1.00 92.06 87 CYS A O 1
ATOM 651 N N . VAL A 1 88 ? 5.549 1.109 -2.385 1.00 89.81 88 VAL A N 1
ATOM 652 C CA . VAL A 1 88 ? 6.821 1.447 -3.024 1.00 89.81 88 VAL A CA 1
ATOM 653 C C . VAL A 1 88 ? 7.218 0.329 -3.972 1.00 89.81 88 VAL A C 1
ATOM 655 O O . VAL A 1 88 ? 7.444 -0.803 -3.548 1.00 89.81 88 VAL A O 1
AT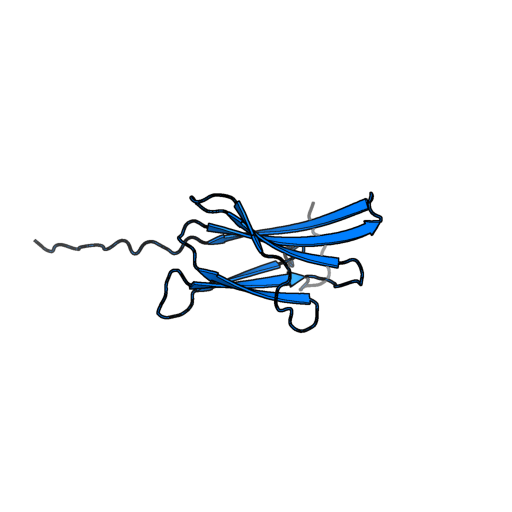OM 658 N N . HIS A 1 89 ? 7.354 0.669 -5.248 1.00 88.12 89 HIS A N 1
ATOM 659 C CA . HIS A 1 89 ? 7.949 -0.178 -6.272 1.00 88.12 89 HIS A CA 1
ATOM 660 C C . HIS A 1 89 ? 9.360 0.306 -6.553 1.00 88.12 89 HIS A C 1
ATOM 662 O O . HIS A 1 89 ? 9.549 1.436 -6.996 1.00 88.12 89 HIS A O 1
ATOM 668 N N . VAL A 1 90 ? 10.347 -0.546 -6.304 1.00 86.50 90 VAL A N 1
ATOM 669 C CA . VAL A 1 90 ? 11.733 -0.282 -6.685 1.00 86.50 90 VAL A CA 1
ATOM 670 C C . VAL A 1 90 ? 12.106 -1.222 -7.818 1.00 86.50 90 VAL A C 1
ATOM 672 O O . VAL A 1 90 ? 11.978 -2.439 -7.681 1.00 86.50 90 VAL A O 1
ATOM 675 N N . VAL A 1 91 ? 12.580 -0.663 -8.926 1.00 84.19 91 VAL A N 1
ATOM 676 C CA . VAL A 1 91 ? 13.119 -1.403 -10.070 1.00 84.19 91 VAL A CA 1
ATOM 677 C C . VAL A 1 91 ? 14.620 -1.150 -10.127 1.00 84.19 91 VAL A C 1
ATOM 679 O O . VAL A 1 91 ? 15.045 -0.026 -10.388 1.00 84.19 91 VAL A O 1
ATOM 682 N N . SER A 1 92 ? 15.417 -2.192 -9.888 1.00 83.62 92 SER A N 1
ATOM 683 C CA . SER A 1 92 ? 16.879 -2.094 -9.786 1.00 83.62 92 SER A CA 1
ATOM 684 C C . SER A 1 92 ? 17.559 -2.878 -10.905 1.00 83.62 92 SER A C 1
ATOM 686 O O . SER A 1 92 ? 17.988 -4.013 -10.710 1.00 83.62 92 SER A O 1
ATOM 688 N N . ALA A 1 93 ? 17.657 -2.290 -12.099 1.00 71.88 93 ALA A N 1
ATOM 689 C CA . ALA A 1 93 ? 18.278 -2.953 -13.250 1.00 71.88 93 ALA A CA 1
ATOM 690 C C . ALA A 1 93 ? 19.803 -3.134 -13.090 1.00 71.88 93 ALA A C 1
ATOM 692 O O . ALA A 1 93 ? 20.382 -4.053 -13.667 1.00 71.88 93 ALA A O 1
ATOM 693 N N . ARG A 1 94 ? 20.450 -2.255 -12.312 1.00 69.62 94 ARG A N 1
ATOM 694 C CA . ARG A 1 94 ? 21.871 -2.293 -11.928 1.00 69.62 94 ARG A CA 1
ATOM 695 C C . ARG A 1 94 ? 22.028 -1.726 -10.514 1.00 69.62 94 ARG A C 1
ATOM 697 O O . ARG A 1 94 ? 21.112 -1.086 -10.006 1.00 69.62 94 ARG A O 1
ATOM 704 N N . THR A 1 95 ? 23.175 -1.940 -9.869 1.00 64.69 95 THR A N 1
ATOM 705 C CA . THR A 1 95 ? 23.431 -1.439 -8.502 1.00 64.69 95 THR A CA 1
ATOM 706 C C . THR A 1 95 ? 23.381 0.089 -8.391 1.00 64.69 95 THR A C 1
ATOM 708 O O . THR A 1 95 ? 23.130 0.606 -7.309 1.00 64.69 95 THR A O 1
ATOM 711 N N . ASP A 1 96 ? 23.602 0.799 -9.497 1.00 70.12 96 ASP A N 1
ATOM 712 C CA . ASP A 1 96 ? 23.668 2.258 -9.616 1.00 70.12 96 ASP A CA 1
ATOM 713 C C . ASP A 1 96 ? 22.401 2.903 -10.208 1.00 70.12 96 ASP A C 1
ATOM 715 O O . ASP A 1 96 ? 22.222 4.113 -10.088 1.00 70.12 96 ASP A O 1
ATOM 719 N N . ILE A 1 97 ? 21.502 2.117 -10.814 1.00 69.25 97 ILE A N 1
ATOM 720 C CA . ILE A 1 97 ? 20.271 2.618 -11.441 1.00 69.25 97 ILE A CA 1
ATOM 721 C C . ILE A 1 97 ? 19.061 1.997 -10.746 1.00 69.25 97 ILE A C 1
ATOM 723 O O . ILE A 1 97 ? 18.735 0.825 -10.961 1.00 69.25 97 ILE A O 1
ATOM 727 N N . GLN A 1 98 ? 18.378 2.816 -9.944 1.00 75.38 98 GLN A N 1
ATOM 728 C CA . GLN A 1 98 ? 17.115 2.472 -9.297 1.00 75.38 98 GLN A CA 1
ATOM 729 C C . GLN A 1 98 ? 16.021 3.452 -9.707 1.00 75.38 98 GLN A C 1
ATOM 731 O O . GLN A 1 98 ? 16.188 4.668 -9.614 1.00 75.38 98 GLN A O 1
ATOM 736 N N . THR A 1 99 ? 14.880 2.917 -10.127 1.00 77.38 99 THR A N 1
ATOM 737 C CA . THR A 1 99 ? 13.654 3.694 -10.322 1.00 77.38 99 THR A CA 1
ATOM 738 C C . THR A 1 99 ? 12.699 3.390 -9.179 1.00 77.38 99 THR A C 1
ATOM 740 O O . THR A 1 99 ? 12.452 2.221 -8.884 1.00 77.38 99 THR A O 1
ATOM 743 N N . GLN A 1 100 ? 12.168 4.436 -8.543 1.00 78.75 100 GLN A N 1
ATOM 744 C CA . GLN A 1 100 ? 11.20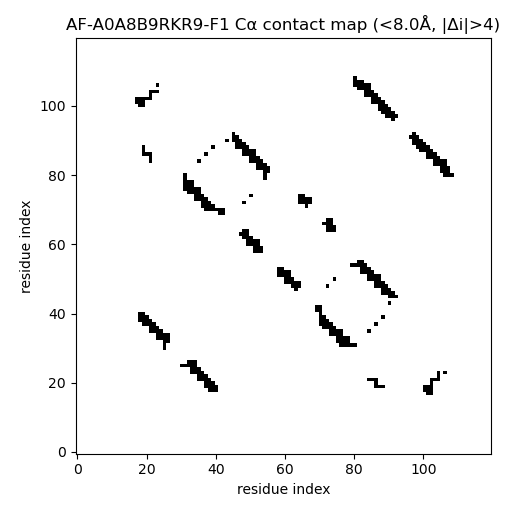3 4.319 -7.455 1.00 78.75 100 GLN A CA 1
ATOM 745 C C . GLN A 1 100 ? 9.867 4.928 -7.880 1.00 78.75 100 GLN A C 1
ATOM 747 O O . GLN A 1 100 ? 9.809 6.100 -8.244 1.00 78.75 100 GLN A O 1
ATOM 752 N N . LEU A 1 101 ? 8.806 4.129 -7.810 1.00 79.75 101 LEU A N 1
ATOM 753 C CA . LEU A 1 101 ? 7.427 4.564 -8.020 1.00 79.75 101 LEU A CA 1
ATOM 754 C C . LEU A 1 101 ? 6.656 4.379 -6.711 1.00 79.75 101 LEU A C 1
ATOM 756 O O . LEU A 1 101 ? 6.840 3.371 -6.018 1.00 79.75 101 LEU A O 1
ATOM 760 N N . SER A 1 102 ? 5.839 5.361 -6.337 1.00 81.12 102 SER A N 1
ATOM 761 C CA . SER A 1 102 ? 5.110 5.327 -5.070 1.00 81.12 102 SER A CA 1
ATOM 762 C C . SER A 1 102 ? 3.848 6.176 -5.079 1.00 81.12 102 SER A C 1
ATOM 764 O O . SER A 1 102 ? 3.866 7.273 -5.630 1.00 81.12 102 SER A O 1
ATOM 766 N N . ASP A 1 103 ? 2.837 5.725 -4.343 1.00 79.38 103 ASP A N 1
ATOM 767 C CA . ASP A 1 103 ? 1.632 6.493 -4.018 1.00 79.38 103 ASP A CA 1
ATOM 768 C C . ASP A 1 103 ? 1.354 6.435 -2.517 1.00 79.38 103 ASP A C 1
ATOM 770 O O . ASP A 1 103 ? 1.775 5.495 -1.832 1.00 79.38 103 ASP A O 1
ATOM 774 N N . VAL A 1 104 ? 0.686 7.464 -1.998 1.00 82.75 104 VAL A N 1
ATOM 775 C CA . VAL A 1 104 ? 0.489 7.691 -0.566 1.00 82.75 104 VAL A CA 1
ATOM 776 C C . VAL A 1 104 ? -0.995 7.734 -0.226 1.00 82.75 104 VAL A C 1
ATOM 778 O O . VAL A 1 104 ? -1.724 8.606 -0.685 1.00 82.75 104 VAL A O 1
ATOM 781 N N . PHE A 1 105 ? -1.410 6.884 0.710 1.00 84.88 105 PHE A N 1
ATOM 782 C CA . PHE A 1 105 ? -2.730 6.941 1.326 1.00 84.88 105 PHE A CA 1
ATOM 783 C C . PHE A 1 105 ? -2.630 7.388 2.785 1.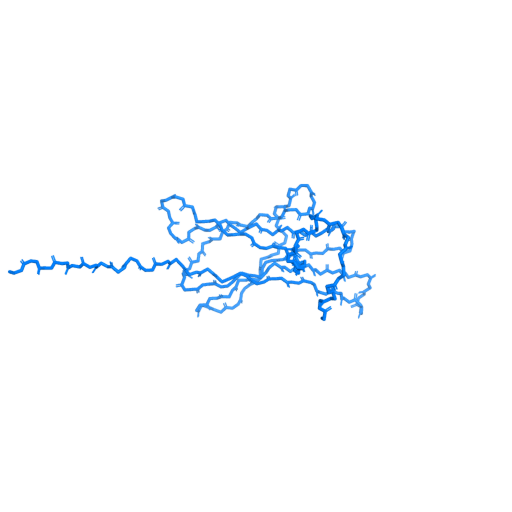00 84.88 105 PHE A C 1
ATOM 785 O O . PHE A 1 105 ? -1.829 6.854 3.554 1.00 84.88 105 PHE A O 1
ATOM 792 N N . ILE A 1 106 ? -3.465 8.343 3.196 1.00 85.62 106 ILE A N 1
ATOM 793 C CA . ILE A 1 106 ? -3.555 8.796 4.590 1.00 85.62 106 ILE A CA 1
ATOM 794 C C . ILE A 1 106 ? -4.827 8.224 5.203 1.00 85.62 106 ILE A C 1
ATOM 796 O O . ILE A 1 106 ? -5.935 8.570 4.803 1.00 85.62 106 ILE A O 1
ATOM 800 N N . TYR A 1 107 ? -4.663 7.369 6.207 1.00 81.75 107 TYR A N 1
ATOM 801 C CA . TYR A 1 107 ? -5.773 6.801 6.949 1.00 81.75 107 TYR A CA 1
ATOM 802 C C . TYR A 1 107 ? -6.054 7.612 8.214 1.00 81.75 107 TYR A C 1
ATOM 804 O O . TYR A 1 107 ? -5.234 7.694 9.136 1.00 81.75 107 TYR A O 1
ATOM 812 N N . GLN A 1 108 ? -7.253 8.189 8.240 1.00 84.31 108 GLN A N 1
ATOM 813 C CA . GLN A 1 108 ? -7.841 8.900 9.368 1.00 84.31 108 GLN A CA 1
ATOM 814 C C . GLN A 1 108 ? -9.315 8.481 9.464 1.00 84.31 108 GLN A C 1
ATOM 816 O O . GLN A 1 108 ? -10.140 8.992 8.708 1.00 84.31 108 GLN A O 1
ATOM 821 N N . PRO A 1 109 ? -9.678 7.529 10.342 1.00 71.62 109 PRO A N 1
ATOM 822 C CA . PRO A 1 109 ? -11.075 7.227 10.577 1.00 71.62 109 PRO A CA 1
ATOM 823 C C . PRO A 1 109 ? -11.732 8.461 11.198 1.00 71.62 109 PRO A C 1
ATOM 825 O O . PRO A 1 109 ? -11.153 9.096 12.083 1.00 71.62 109 PRO A O 1
ATOM 828 N N . TYR A 1 110 ? -12.945 8.793 10.754 1.00 62.16 110 TYR A N 1
ATOM 829 C CA . TYR A 1 110 ? -13.739 9.840 11.389 1.00 62.16 110 TYR A CA 1
ATOM 830 C C . TYR A 1 110 ? -13.864 9.535 12.885 1.00 62.16 110 TYR A C 1
ATOM 832 O O . TYR A 1 110 ? -14.428 8.511 13.281 1.00 62.16 110 TYR A O 1
ATOM 840 N N . SER A 1 111 ? -13.352 10.434 13.726 1.00 49.38 111 SER A N 1
ATOM 841 C CA . SER A 1 111 ? -13.703 10.462 15.140 1.00 49.38 111 SER A CA 1
ATOM 842 C C . SER A 1 111 ? -15.224 10.556 15.214 1.00 49.38 111 SER A C 1
ATOM 844 O O . SER A 1 111 ? -15.798 11.522 14.711 1.00 49.38 111 SER A O 1
ATOM 846 N N . LYS A 1 112 ? -15.899 9.569 15.816 1.00 43.41 112 LYS A N 1
ATOM 847 C CA . LYS A 1 112 ? -17.295 9.757 16.222 1.00 43.41 112 LYS A CA 1
ATOM 848 C C . LYS A 1 112 ? -17.313 10.987 17.126 1.00 43.41 112 LYS A C 1
ATOM 850 O O . LYS A 1 112 ? -16.847 10.907 18.260 1.00 43.41 112 LYS A O 1
ATOM 855 N N . ILE A 1 113 ? -17.819 12.116 16.635 1.00 43.31 113 ILE A N 1
ATOM 856 C CA . ILE A 1 113 ? -18.226 13.193 17.527 1.00 43.31 113 ILE A CA 1
ATOM 857 C C . ILE A 1 113 ? -19.409 12.604 18.286 1.00 43.31 113 ILE A C 1
ATOM 859 O O . ILE A 1 113 ? -20.485 12.402 17.723 1.00 43.31 113 I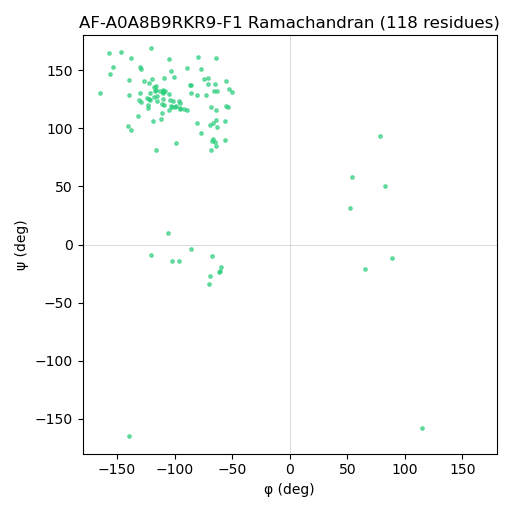LE A O 1
ATOM 863 N N . LEU A 1 114 ? -19.185 12.225 19.543 1.00 40.94 114 LEU A N 1
ATOM 864 C CA . LEU A 1 114 ? -20.270 11.904 20.449 1.00 40.94 114 LEU A CA 1
ATOM 865 C C . LEU A 1 114 ? -20.998 13.233 20.683 1.00 40.94 114 LEU A C 1
ATOM 867 O O . LEU A 1 114 ? -20.628 13.996 21.569 1.00 40.94 114 LEU A O 1
ATOM 871 N N . HIS A 1 115 ? -21.982 13.566 19.844 1.00 39.00 115 HIS A N 1
ATOM 872 C CA . HIS A 1 115 ? -22.969 14.571 20.216 1.00 39.00 115 HIS A CA 1
ATOM 873 C C . HIS A 1 115 ? -23.729 13.971 21.400 1.00 39.00 115 HIS A C 1
ATOM 875 O O . HIS A 1 115 ? -24.729 13.278 21.226 1.00 39.00 115 HIS A O 1
ATOM 881 N N . SER A 1 116 ? -23.233 14.192 22.617 1.00 43.81 116 SER A N 1
ATOM 882 C CA . SER A 1 116 ? -24.074 14.172 23.802 1.00 43.81 116 SER A CA 1
ATOM 883 C C . SER A 1 116 ? -25.053 15.330 23.639 1.00 43.81 116 SER A C 1
ATOM 885 O O . SER A 1 116 ? -24.800 16.445 24.090 1.00 43.81 116 SER A O 1
ATOM 887 N N . VAL A 1 117 ? -26.151 15.088 22.921 1.00 45.25 117 VAL A N 1
ATOM 888 C CA . VAL A 1 117 ? -27.337 15.931 23.032 1.00 45.25 117 VAL A CA 1
ATOM 889 C C . VAL A 1 117 ? -27.854 15.692 24.443 1.00 45.25 117 VAL A C 1
ATOM 891 O O . VAL A 1 117 ? -28.586 14.741 24.705 1.00 45.25 117 VAL A O 1
ATOM 894 N N . GLN A 1 118 ? -27.382 16.505 25.381 1.00 39.09 118 GLN A N 1
ATOM 895 C CA . GLN A 1 118 ? -27.984 16.603 26.693 1.00 39.09 118 GLN A CA 1
ATOM 896 C C . GLN A 1 118 ? -29.238 17.454 26.505 1.00 39.09 118 GLN A C 1
ATOM 898 O O . GLN A 1 118 ? -29.162 18.676 26.411 1.00 39.09 118 GLN A O 1
ATOM 903 N N . LEU A 1 119 ? -30.379 16.782 26.342 1.00 38.69 119 LEU A N 1
ATOM 904 C CA . LEU A 1 119 ? -31.685 17.408 26.516 1.00 38.69 119 LEU A CA 1
ATOM 905 C C . LEU A 1 119 ? -31.773 17.820 27.990 1.00 38.69 119 LEU A C 1
ATOM 907 O O . LEU A 1 119 ? -31.852 16.956 28.865 1.00 38.69 119 LEU A O 1
ATOM 911 N N . ILE A 1 120 ? -31.671 19.125 28.238 1.00 51.97 120 ILE A N 1
ATOM 912 C CA . ILE A 1 120 ? -32.151 19.770 29.462 1.00 51.97 120 ILE A CA 1
ATOM 913 C C . ILE A 1 120 ? -33.501 20.386 29.117 1.00 51.97 120 ILE A C 1
ATOM 915 O O . ILE A 1 120 ? -33.570 21.032 28.044 1.00 51.97 120 ILE A O 1
#

Mean predicted aligned error: 11.92 Å

Solvent-accessible surface area (backbone atoms only — not comparable to full-atom values): 7423 Å² total; per-residue (Å²): 137,88,81,90,70,97,73,76,90,81,74,73,84,70,74,87,72,59,56,23,45,68,46,79,42,76,43,88,97,37,94,40,35,32,40,37,39,31,40,42,93,71,68,56,99,45,49,48,56,36,38,37,40,38,39,94,94,43,77,50,77,47,68,78,56,62,50,52,92,69,27,38,30,48,43,83,44,78,55,64,76,59,29,36,41,28,31,36,41,38,39,44,88,45,100,87,45,74,48,78,36,57,29,78,41,76,50,66,81,80,75,79,77,77,77,77,78,75,86,126

Sequence (120 aa):
LCINTAAVYLSACVPDIPDPSVEVYQQVGNSKSLIVVCQFKMKTSVSSFHLSVRNGDGKRMLNNPACIAETTCVFNITTTSPVSFTCVHVVSARTDIQTQLSDVFIYQPYSKILHSVQLI

Radius of gyration: 19.37 Å; Cα contacts (8 Å, |Δi|>4): 214; chains: 1; bounding box: 56×35×61 Å

pLDDT: mean 76.15, std 18.52, range [36.56, 95.06]

Foldseek 3Di:
DDDDDDDDDDPDPPPPDFPWDWDWDQDPPDNQKIKIKIFGPDDDPQKWKWKWKQDPVGIDIGGDFDDDPRGIGIDIGGHDPQMKIKIWIWGPPDPPDIDITIDMDTDDPDDPPPPPPPDD